Protein AF-A0A7S0WLU3-F1 (afdb_monomer_lite)

Secondary structure (DSSP, 8-state):
-------PPPPP--SSSTT-STTSHHHHTT----S---SS---SSTTHHHHHHHHHHHHHH-TTSSS-SEES--S---S-S-----EETT----SSSTT-STTSHHHHHT----

Radius of gyration: 16.61 Å; chains: 1; bounding box: 41×39×49 Å

Sequence (114 aa):
MSQPTTPSCKKCNCKKSKCLKLYCECFAAGLYCSGCQCHNCLNTLDNAHLVKQMRQQIESRNPAAFTPKIVGNSPMADGLDGETPARHKKGCHCKRSFCLKKYCECFQAGVPCT

Structure (mmCIF, N/CA/C/O backbone):
data_AF-A0A7S0WLU3-F1
#
_entry.id   AF-A0A7S0WLU3-F1
#
loop_
_atom_site.group_PDB
_atom_site.id
_atom_site.type_symbol
_atom_site.label_atom_id
_atom_site.label_alt_id
_atom_site.label_comp_id
_atom_site.label_asym_id
_atom_site.label_entity_id
_atom_site.label_seq_id
_atom_site.pdbx_PDB_ins_code
_atom_site.Cartn_x
_atom_site.Cartn_y
_atom_site.Cartn_z
_atom_site.occupancy
_atom_site.B_iso_or_equiv
_atom_site.auth_seq_id
_atom_site.auth_comp_id
_atom_site.auth_asym_id
_atom_site.auth_atom_id
_atom_site.pdbx_PDB_model_num
ATOM 1 N N . MET A 1 1 ? -19.035 -24.921 -11.384 1.00 36.41 1 MET A N 1
ATOM 2 C CA . MET A 1 1 ? -19.460 -23.875 -10.427 1.00 36.41 1 MET A CA 1
ATOM 3 C C . MET A 1 1 ? -18.238 -23.039 -10.063 1.00 36.41 1 MET A C 1
ATOM 5 O O . MET A 1 1 ? -17.587 -23.310 -9.063 1.00 36.41 1 MET A O 1
ATOM 9 N N . SER A 1 2 ? -17.866 -22.084 -10.914 1.00 44.91 2 SER A N 1
ATOM 10 C CA . SER A 1 2 ? -16.693 -21.230 -10.684 1.00 44.91 2 SER A CA 1
ATOM 11 C C . SER A 1 2 ? -17.157 -20.003 -9.911 1.00 44.91 2 SER A C 1
ATOM 13 O O . SER A 1 2 ? -17.809 -19.127 -10.470 1.00 44.91 2 SER A O 1
ATOM 15 N N . GLN A 1 3 ? -16.923 -20.000 -8.600 1.00 39.00 3 GLN A N 1
ATOM 16 C CA . GLN A 1 3 ? -17.304 -18.882 -7.742 1.00 39.00 3 GLN A CA 1
ATOM 17 C C . GLN A 1 3 ? -16.504 -17.630 -8.146 1.00 39.00 3 GLN A C 1
ATOM 19 O O . GLN A 1 3 ? -15.287 -17.732 -8.324 1.00 39.00 3 GLN A O 1
ATOM 24 N N . PRO A 1 4 ? -17.141 -16.454 -8.277 1.00 45.28 4 PRO A N 1
ATOM 25 C CA . PRO A 1 4 ? -16.428 -15.197 -8.445 1.00 45.28 4 PRO A CA 1
ATOM 26 C C . PRO A 1 4 ? -15.633 -14.916 -7.167 1.00 45.28 4 PRO A C 1
ATOM 28 O O . PRO A 1 4 ? -16.196 -14.661 -6.103 1.00 45.28 4 PRO A O 1
ATOM 31 N N . THR A 1 5 ? -14.308 -14.994 -7.250 1.00 43.88 5 THR A N 1
ATOM 32 C CA . THR A 1 5 ? -13.425 -14.635 -6.142 1.00 43.88 5 THR A CA 1
ATOM 33 C C . THR A 1 5 ? -13.521 -13.129 -5.920 1.00 43.88 5 THR A C 1
ATOM 35 O O . THR A 1 5 ? -12.937 -12.348 -6.671 1.00 43.88 5 THR A O 1
ATOM 38 N N . THR A 1 6 ? -14.262 -12.703 -4.895 1.00 50.03 6 THR A N 1
ATOM 39 C CA . THR A 1 6 ? -14.169 -11.335 -4.370 1.00 50.03 6 THR A CA 1
ATOM 40 C C . THR A 1 6 ? -12.693 -10.989 -4.153 1.00 50.03 6 THR A C 1
ATOM 42 O O . THR A 1 6 ? -11.977 -11.837 -3.610 1.00 50.03 6 THR A O 1
ATOM 45 N N . PRO A 1 7 ? -12.208 -9.796 -4.543 1.00 55.44 7 PRO A N 1
ATOM 46 C CA . PRO A 1 7 ? -10.797 -9.446 -4.423 1.00 55.44 7 PRO A CA 1
ATOM 47 C C . PRO A 1 7 ? -10.369 -9.469 -2.951 1.00 55.44 7 PRO A C 1
ATOM 49 O O . PRO A 1 7 ? -10.625 -8.542 -2.184 1.00 55.44 7 PRO A O 1
ATOM 52 N N . SER A 1 8 ? -9.727 -10.560 -2.536 1.00 60.91 8 SER A N 1
ATOM 53 C CA . SER A 1 8 ? -9.210 -10.733 -1.184 1.00 60.91 8 SER A CA 1
ATOM 54 C C . SER A 1 8 ? -7.763 -10.249 -1.128 1.00 60.91 8 SER A C 1
ATOM 56 O O . SER A 1 8 ? -6.891 -10.801 -1.801 1.00 60.91 8 SER A O 1
ATOM 58 N N . CYS A 1 9 ? -7.480 -9.235 -0.310 1.00 69.69 9 CYS A N 1
ATOM 59 C CA . CYS A 1 9 ? -6.103 -8.837 -0.020 1.00 69.69 9 CYS A CA 1
ATOM 60 C C . CYS A 1 9 ? -5.361 -9.952 0.736 1.00 69.69 9 CYS A C 1
ATOM 62 O O . CYS A 1 9 ? -5.944 -10.619 1.593 1.00 69.69 9 CYS A O 1
ATOM 64 N N . LYS A 1 10 ? -4.046 -10.093 0.503 1.00 78.94 10 LYS A N 1
ATOM 65 C CA . LYS A 1 10 ? -3.158 -10.847 1.404 1.00 78.94 10 LYS A CA 1
ATOM 66 C C . LYS A 1 10 ? -3.346 -10.335 2.837 1.00 78.94 10 LYS A C 1
ATOM 68 O O . LYS A 1 10 ? -3.299 -9.128 3.079 1.00 78.94 10 LYS A O 1
ATOM 73 N N . LYS A 1 11 ? -3.594 -11.240 3.787 1.00 92.50 11 LYS A N 1
ATOM 74 C CA . LYS A 1 11 ? -3.799 -10.883 5.199 1.00 92.50 11 LYS A CA 1
ATOM 75 C C . LYS A 1 11 ? -2.540 -10.211 5.750 1.00 92.50 11 LYS A C 1
ATOM 77 O O . LYS A 1 11 ? -1.458 -10.791 5.701 1.00 92.50 11 LYS A O 1
ATOM 82 N N . CYS A 1 12 ? -2.680 -9.000 6.284 1.00 96.44 12 CYS A N 1
ATOM 83 C CA . CYS A 1 12 ? -1.539 -8.238 6.783 1.00 96.44 12 CYS A CA 1
ATOM 84 C C . CYS A 1 12 ? -1.172 -8.601 8.238 1.00 96.44 12 CYS A C 1
ATOM 86 O O . CYS A 1 12 ? -2.001 -9.092 9.006 1.00 96.44 12 CYS A O 1
ATOM 88 N N . ASN A 1 13 ? 0.076 -8.303 8.619 1.00 97.38 13 ASN A N 1
ATOM 89 C CA . ASN A 1 13 ? 0.656 -8.540 9.954 1.00 97.38 13 ASN A CA 1
ATOM 90 C C . ASN A 1 13 ? 1.221 -7.239 10.566 1.00 97.38 13 ASN A C 1
ATOM 92 O O . ASN A 1 13 ? 2.270 -7.213 11.213 1.00 97.38 13 ASN A O 1
ATOM 96 N N . CYS A 1 14 ? 0.594 -6.100 10.263 1.00 98.12 14 CYS A N 1
ATOM 97 C CA . CYS A 1 14 ? 1.122 -4.784 10.612 1.00 98.12 14 CYS A CA 1
ATOM 98 C C . CYS A 1 14 ? 1.217 -4.560 12.131 1.00 98.12 14 CYS A C 1
ATOM 100 O O . CYS A 1 14 ? 0.248 -4.773 12.850 1.00 98.12 14 CYS A O 1
ATOM 102 N N . LYS A 1 15 ? 2.357 -4.036 12.608 1.00 97.50 15 LYS A N 1
ATOM 103 C CA . LYS A 1 15 ? 2.580 -3.739 14.041 1.00 97.50 15 LYS A CA 1
ATOM 104 C C . LYS A 1 15 ? 2.519 -2.250 14.401 1.00 97.50 15 LYS A C 1
ATOM 106 O O . LYS A 1 15 ? 2.133 -1.899 15.505 1.00 97.50 15 LYS A O 1
ATOM 111 N N . LYS A 1 16 ? 2.931 -1.363 13.483 1.00 97.00 16 LYS A N 1
ATOM 112 C CA . LYS A 1 16 ? 3.135 0.078 13.766 1.00 97.00 16 LYS A CA 1
ATOM 113 C C . LYS A 1 16 ? 2.316 1.025 12.889 1.00 97.00 16 LYS A C 1
ATOM 115 O O . LYS A 1 16 ? 2.207 2.207 13.193 1.00 97.00 16 LYS A O 1
ATOM 120 N N . SER A 1 17 ? 1.771 0.543 11.772 1.00 96.81 17 SER A N 1
ATOM 121 C CA . SER A 1 17 ? 1.048 1.402 10.825 1.00 96.81 17 SER A CA 1
ATOM 122 C C . SER A 1 17 ? -0.386 1.700 11.256 1.00 96.81 17 SER A C 1
ATOM 124 O O . SER A 1 17 ? -1.008 2.560 10.637 1.00 96.81 17 SER A O 1
ATOM 126 N N . LYS A 1 18 ? -0.923 0.958 12.241 1.00 98.12 18 LYS A N 1
ATOM 127 C CA . LYS A 1 18 ? -2.364 0.884 12.549 1.00 98.12 18 LYS A CA 1
ATOM 128 C C . LYS A 1 18 ? -3.223 0.603 11.304 1.00 98.12 18 LYS A C 1
ATOM 130 O O . LYS A 1 18 ? -4.409 0.902 11.275 1.00 98.12 18 LYS A O 1
ATOM 135 N N . CYS A 1 19 ? -2.598 0.058 10.257 1.00 98.38 19 CYS A N 1
ATOM 136 C CA . CYS A 1 19 ? -3.160 -0.143 8.925 1.00 98.38 19 CYS A CA 1
ATOM 137 C C . CYS A 1 19 ? -3.635 1.141 8.212 1.00 98.38 19 CYS A C 1
ATOM 139 O O . CYS A 1 19 ? -4.387 1.050 7.259 1.00 98.38 19 CYS A O 1
ATOM 141 N N . LEU A 1 20 ? -3.149 2.327 8.595 1.00 98.25 20 LEU A N 1
ATOM 142 C CA . LEU A 1 20 ? -3.504 3.619 7.973 1.00 98.25 20 LEU A CA 1
ATOM 143 C C . LEU A 1 20 ? -2.375 4.207 7.103 1.00 98.25 20 LEU A C 1
ATOM 145 O O . LEU A 1 20 ? -2.288 5.414 6.888 1.00 98.25 20 LEU A O 1
ATOM 149 N N . LYS A 1 21 ? -1.436 3.364 6.663 1.00 97.50 21 LYS A N 1
ATOM 150 C CA . LYS A 1 21 ? -0.274 3.744 5.842 1.00 97.50 21 LYS A CA 1
ATOM 151 C C . LYS A 1 21 ? -0.087 2.719 4.729 1.00 97.50 21 LYS A C 1
ATOM 153 O O . LYS A 1 21 ? -0.391 1.546 4.935 1.00 97.50 21 LYS A O 1
ATOM 158 N N . LEU A 1 22 ? 0.529 3.128 3.618 1.00 95.75 22 LEU A N 1
ATOM 159 C CA . LEU A 1 22 ? 0.799 2.267 2.450 1.00 95.75 22 LEU A CA 1
ATOM 160 C C . LEU A 1 22 ? 1.717 1.059 2.731 1.00 95.75 22 LEU A C 1
ATOM 162 O O . LEU A 1 22 ? 1.834 0.179 1.892 1.00 95.75 22 LEU A O 1
ATOM 166 N N . TYR A 1 23 ? 2.338 0.978 3.914 1.00 94.94 23 TYR A N 1
ATOM 167 C CA . TYR A 1 23 ? 3.021 -0.238 4.378 1.00 94.94 23 TYR A CA 1
ATOM 168 C C . TYR A 1 23 ? 2.063 -1.417 4.611 1.00 94.94 23 TYR A C 1
ATOM 170 O O . TYR A 1 23 ? 2.499 -2.561 4.675 1.00 94.94 23 TYR A O 1
ATOM 178 N N . CYS A 1 24 ? 0.775 -1.140 4.831 1.00 97.19 24 CYS A N 1
ATOM 179 C CA . CYS A 1 24 ? -0.255 -2.161 4.942 1.00 97.19 24 CYS A CA 1
ATOM 180 C C . CYS A 1 24 ? -0.785 -2.498 3.548 1.00 97.19 24 CYS A C 1
ATOM 182 O O . CYS A 1 24 ? -1.331 -1.625 2.875 1.00 97.19 24 CYS A O 1
ATOM 184 N N . GLU A 1 25 ? -0.671 -3.767 3.156 1.00 93.38 25 GLU A N 1
ATOM 185 C CA . GLU A 1 25 ? -1.154 -4.262 1.863 1.00 93.38 25 GLU A CA 1
ATOM 186 C C . GLU A 1 25 ? -2.667 -4.046 1.698 1.00 93.38 25 GLU A C 1
ATOM 188 O O . GLU A 1 25 ? -3.093 -3.599 0.639 1.00 93.38 25 GLU A O 1
ATOM 193 N N . CYS A 1 26 ? -3.473 -4.248 2.752 1.00 96.12 26 CYS A N 1
ATOM 194 C CA . CYS A 1 26 ? -4.923 -4.017 2.696 1.00 96.12 26 CYS A CA 1
ATOM 195 C C . CYS A 1 26 ? -5.242 -2.551 2.396 1.00 96.12 26 CYS A C 1
ATOM 197 O O . CYS A 1 26 ? -5.985 -2.239 1.467 1.00 96.12 26 CYS A O 1
ATOM 199 N N . PHE A 1 27 ? -4.615 -1.641 3.142 1.00 97.06 27 PHE A N 1
ATOM 200 C CA . PHE A 1 27 ? -4.827 -0.209 2.977 1.00 97.06 27 PHE A CA 1
ATOM 201 C C . PHE A 1 27 ? -4.367 0.279 1.597 1.00 97.06 27 PHE A C 1
ATOM 203 O O . PHE A 1 27 ? -5.119 0.982 0.917 1.00 97.06 27 PHE A O 1
ATOM 210 N N . ALA A 1 28 ? -3.177 -0.143 1.155 1.00 95.06 28 ALA A N 1
ATOM 211 C CA . ALA A 1 28 ? -2.652 0.170 -0.173 1.00 95.06 28 ALA A CA 1
ATOM 212 C C . ALA A 1 28 ? -3.566 -0.348 -1.297 1.00 95.06 28 ALA A C 1
ATOM 214 O O . ALA A 1 28 ? -3.756 0.353 -2.284 1.00 95.06 28 ALA A O 1
ATOM 215 N N . ALA A 1 29 ? -4.190 -1.516 -1.111 1.00 92.81 29 ALA A N 1
ATOM 216 C CA . ALA A 1 29 ? -5.108 -2.129 -2.070 1.00 92.81 29 ALA A CA 1
ATOM 217 C C . ALA A 1 29 ? -6.518 -1.512 -2.104 1.00 92.81 29 ALA A C 1
ATOM 219 O O . ALA A 1 29 ? -7.366 -1.995 -2.845 1.00 92.81 29 ALA A O 1
ATOM 220 N N . GLY A 1 30 ? -6.816 -0.488 -1.297 1.00 93.81 30 GLY A N 1
ATOM 221 C CA . GLY A 1 30 ? -8.183 0.053 -1.256 1.00 93.81 30 GLY A CA 1
ATOM 222 C C . GLY A 1 30 ? -9.136 -0.681 -0.307 1.00 93.81 30 GLY A C 1
ATOM 223 O O . GLY A 1 30 ? -10.298 -0.305 -0.217 1.00 93.81 30 GLY A O 1
ATOM 224 N N . LEU A 1 31 ? -8.661 -1.695 0.421 1.00 95.44 31 LEU A N 1
ATOM 225 C CA . LEU A 1 31 ? -9.501 -2.630 1.167 1.00 95.44 31 LEU A CA 1
ATOM 226 C C . LEU A 1 31 ? -9.392 -2.422 2.683 1.00 95.44 31 LEU A C 1
ATOM 228 O O . LEU A 1 31 ? -8.334 -2.068 3.213 1.00 95.44 31 LEU A O 1
ATOM 232 N N . TYR A 1 32 ? -10.484 -2.688 3.399 1.00 97.19 32 TYR A N 1
ATOM 233 C CA . TYR A 1 32 ? -10.457 -2.806 4.857 1.00 97.19 32 TYR A CA 1
ATOM 234 C C . TYR A 1 32 ? -9.769 -4.107 5.276 1.00 97.19 32 TYR A C 1
ATOM 236 O O . TYR A 1 32 ? -9.776 -5.104 4.550 1.00 97.19 32 TYR A O 1
ATOM 244 N N . CYS A 1 33 ? -9.162 -4.112 6.460 1.00 97.00 33 CYS A N 1
ATOM 245 C CA . CYS A 1 33 ? -8.614 -5.337 7.018 1.00 97.00 33 CYS A CA 1
ATOM 246 C C . CYS A 1 33 ? -9.758 -6.280 7.410 1.00 97.00 33 CYS A C 1
ATOM 248 O O . CYS A 1 33 ? -10.640 -5.904 8.177 1.00 97.00 33 CYS A O 1
ATOM 250 N N . SER A 1 34 ? -9.702 -7.521 6.929 1.00 94.56 34 SER A N 1
ATOM 251 C CA . SER A 1 34 ? -10.615 -8.599 7.314 1.00 94.56 34 SER A CA 1
ATOM 252 C C . SER A 1 34 ? -9.804 -9.859 7.620 1.00 94.56 34 SER A C 1
ATOM 254 O O . SER A 1 34 ? -8.949 -10.258 6.826 1.00 94.56 34 SER A O 1
ATOM 256 N N . GLY A 1 35 ? -9.986 -10.437 8.813 1.00 93.62 35 GLY A N 1
ATOM 257 C CA . GLY A 1 35 ? -9.251 -11.630 9.265 1.00 93.62 35 GLY A CA 1
ATOM 258 C C . GLY A 1 35 ? -7.718 -11.491 9.272 1.00 93.62 35 GLY A C 1
ATOM 259 O O . GLY A 1 35 ? -7.019 -12.469 9.003 1.00 93.62 35 GLY A O 1
ATOM 260 N N . CYS A 1 36 ? -7.194 -10.283 9.502 1.00 96.56 36 CYS A N 1
ATOM 261 C CA . CYS A 1 36 ? -5.757 -9.983 9.528 1.00 96.56 36 CYS A CA 1
ATOM 262 C C . CYS A 1 36 ? -5.141 -10.191 10.924 1.00 96.56 36 CYS A C 1
ATOM 264 O O . CYS A 1 36 ? 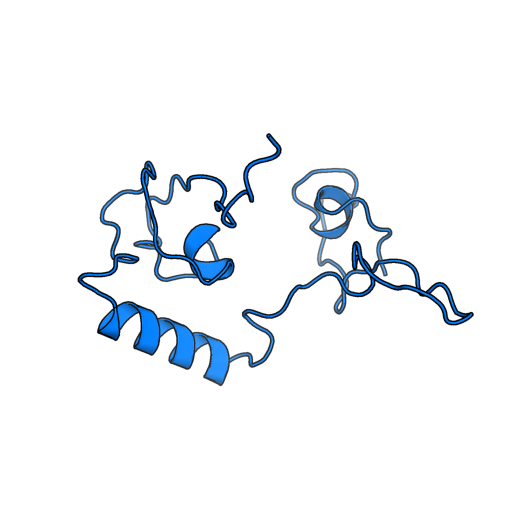-5.843 -10.172 11.927 1.00 96.56 36 CYS A O 1
ATOM 266 N N . GLN A 1 37 ? -3.813 -10.316 10.986 1.00 96.94 37 GLN A N 1
ATOM 267 C CA . GLN A 1 37 ? -3.016 -10.488 12.217 1.00 96.94 37 GLN A CA 1
ATOM 268 C C . GLN A 1 37 ? -2.300 -9.180 12.618 1.00 96.94 37 GLN A C 1
ATOM 270 O O . GLN A 1 37 ? -1.213 -9.171 13.193 1.00 96.94 37 GLN A O 1
ATOM 275 N N . CYS A 1 38 ? -2.864 -8.035 12.240 1.00 97.69 38 CYS A N 1
ATOM 276 C CA . CYS A 1 38 ? -2.331 -6.717 12.574 1.00 97.69 38 CYS A CA 1
ATOM 277 C C . CYS A 1 38 ? -2.723 -6.276 13.992 1.00 97.69 38 CYS A C 1
ATOM 279 O O . CYS A 1 38 ? -3.841 -6.520 14.437 1.00 97.69 38 CYS A O 1
ATOM 281 N N . HIS A 1 39 ? -1.836 -5.544 14.664 1.00 97.88 39 HIS A N 1
ATOM 282 C CA . HIS A 1 39 ? -2.073 -4.993 16.001 1.00 97.88 39 HIS A CA 1
ATOM 283 C C . HIS A 1 39 ? -2.632 -3.568 15.932 1.00 97.88 39 HIS A C 1
ATOM 285 O O . HIS A 1 39 ? -2.161 -2.753 15.131 1.00 97.88 39 HIS A O 1
ATOM 291 N N . ASN A 1 40 ? -3.603 -3.262 16.803 1.00 97.50 40 ASN A N 1
ATOM 292 C CA . ASN A 1 40 ? -4.265 -1.954 16.914 1.00 97.50 40 ASN A CA 1
ATOM 293 C C . ASN A 1 40 ? -4.740 -1.425 15.548 1.00 97.50 40 ASN A C 1
ATOM 295 O O . ASN A 1 40 ? -4.414 -0.305 15.143 1.00 97.50 40 ASN A O 1
ATOM 299 N N . CYS A 1 41 ? -5.440 -2.281 14.800 1.00 98.25 41 CYS A N 1
ATOM 300 C CA . CYS A 1 41 ? -5.914 -1.978 13.456 1.00 98.25 41 CYS A CA 1
ATOM 301 C C . CYS A 1 41 ? -7.016 -0.919 13.486 1.00 98.25 41 CYS A C 1
ATOM 303 O O . CYS A 1 41 ? -8.046 -1.124 14.115 1.00 98.25 41 CYS A O 1
ATOM 305 N N . LEU A 1 42 ? -6.817 0.165 12.737 1.00 98.44 42 LEU A N 1
ATOM 306 C CA . LEU A 1 42 ? -7.828 1.197 12.501 1.00 98.44 42 LEU A CA 1
ATOM 307 C C . LEU A 1 42 ? -8.339 1.186 11.052 1.00 98.44 42 LEU A C 1
ATOM 309 O O . LEU A 1 42 ? -9.161 2.010 10.678 1.00 98.44 42 LEU A O 1
ATOM 313 N N . ASN A 1 43 ? -7.867 0.252 10.219 1.00 98.25 43 ASN A N 1
ATOM 314 C CA . ASN A 1 43 ? -8.390 0.041 8.869 1.00 98.25 43 ASN A CA 1
ATOM 315 C C . ASN A 1 43 ? -9.611 -0.883 8.901 1.00 98.25 43 ASN A C 1
ATOM 317 O O . ASN A 1 43 ? -9.559 -2.011 8.409 1.00 98.25 43 ASN A O 1
ATOM 321 N N . THR A 1 44 ? -10.686 -0.417 9.527 1.00 97.25 44 THR A N 1
ATOM 322 C CA . THR A 1 44 ? -11.946 -1.149 9.706 1.00 97.25 44 THR A CA 1
ATOM 323 C C . THR A 1 44 ? -13.127 -0.302 9.235 1.00 97.25 44 THR A C 1
ATOM 325 O O . THR A 1 44 ? -13.007 0.919 9.132 1.00 97.25 44 THR A O 1
ATOM 328 N N . LEU A 1 45 ? -14.270 -0.942 8.959 1.00 96.31 45 LEU A N 1
ATOM 329 C CA . LEU A 1 45 ? -15.503 -0.246 8.560 1.00 96.31 45 LEU A CA 1
ATOM 330 C C . LEU A 1 45 ? -15.993 0.739 9.632 1.00 96.31 45 LEU A C 1
ATOM 332 O O . LEU A 1 45 ? -16.441 1.828 9.298 1.00 96.31 45 LEU A O 1
ATOM 336 N N . ASP A 1 46 ? -15.836 0.386 10.908 1.00 97.75 46 ASP A N 1
ATOM 337 C CA . ASP A 1 46 ? -16.156 1.248 12.053 1.00 97.75 46 ASP A CA 1
ATOM 338 C C . ASP A 1 46 ? -15.368 2.575 12.031 1.00 97.75 46 ASP A C 1
ATOM 340 O O . ASP A 1 46 ? -15.893 3.644 12.321 1.00 97.75 46 ASP A O 1
ATOM 344 N N . ASN A 1 47 ? -14.122 2.532 11.551 1.00 97.88 47 ASN A N 1
ATOM 345 C CA . ASN A 1 47 ? -13.253 3.702 11.418 1.00 97.88 47 ASN A CA 1
ATOM 346 C C . ASN A 1 47 ? -13.244 4.279 9.988 1.00 97.88 47 ASN A C 1
ATOM 348 O O . ASN A 1 47 ? -12.277 4.939 9.595 1.00 97.88 47 ASN A O 1
ATOM 352 N N . ALA A 1 48 ? -14.298 4.058 9.191 1.00 97.50 48 ALA A N 1
ATOM 353 C CA . ALA A 1 48 ? -14.351 4.450 7.777 1.00 97.50 48 ALA A CA 1
ATOM 354 C C . ALA A 1 48 ? -14.030 5.934 7.536 1.00 97.50 48 ALA A C 1
ATOM 356 O O . ALA A 1 48 ? -13.322 6.265 6.581 1.00 97.50 48 ALA A O 1
ATOM 357 N N . HIS A 1 49 ? -14.496 6.829 8.413 1.00 98.00 49 HIS A N 1
ATOM 358 C CA . HIS A 1 49 ? -14.209 8.261 8.308 1.00 98.00 49 HIS A CA 1
ATOM 359 C C . HIS A 1 49 ? -12.704 8.551 8.417 1.00 98.00 49 HIS A C 1
ATOM 361 O O . HIS A 1 49 ? -12.128 9.213 7.552 1.00 98.00 49 HIS A O 1
ATOM 367 N N . LEU A 1 50 ? -12.044 7.986 9.433 1.00 98.00 50 LEU A N 1
ATOM 368 C CA . LEU A 1 50 ? -10.601 8.120 9.624 1.00 98.00 50 LEU A CA 1
ATOM 369 C C . LEU A 1 50 ? -9.830 7.509 8.446 1.00 98.00 50 LEU A C 1
ATOM 371 O O . LEU A 1 50 ? -8.907 8.129 7.923 1.00 98.00 50 LEU A O 1
ATOM 375 N N . VAL 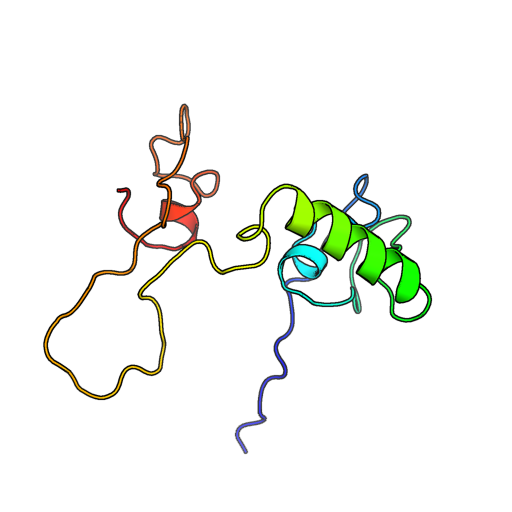A 1 51 ? -10.226 6.321 7.982 1.00 98.38 51 VAL A N 1
ATOM 376 C CA . VAL A 1 51 ? -9.605 5.662 6.822 1.00 98.38 51 VAL A CA 1
ATOM 377 C C . VAL A 1 51 ? -9.697 6.545 5.578 1.00 98.38 51 VAL A C 1
ATOM 379 O O . VAL A 1 51 ? -8.690 6.736 4.891 1.00 98.38 51 VAL A O 1
ATOM 382 N N . LYS A 1 52 ? -10.871 7.126 5.306 1.00 98.12 52 LYS A N 1
ATOM 383 C CA . LYS A 1 52 ? -11.086 8.041 4.180 1.00 98.12 52 LYS A CA 1
ATOM 384 C C . LYS A 1 52 ? -10.207 9.287 4.289 1.00 98.12 52 LYS A C 1
ATOM 386 O O . LYS A 1 52 ? -9.522 9.617 3.323 1.00 98.12 52 LYS A O 1
ATOM 391 N N . GLN A 1 53 ? -10.157 9.922 5.459 1.00 98.31 53 GLN A N 1
ATOM 392 C CA . GLN A 1 53 ? -9.315 11.098 5.698 1.00 98.31 53 GLN A CA 1
ATOM 393 C C . GLN A 1 53 ? -7.828 10.790 5.456 1.00 98.31 53 GLN A C 1
ATOM 395 O O . GLN A 1 53 ? -7.136 11.534 4.761 1.00 98.31 53 GLN A O 1
ATOM 400 N N . MET A 1 54 ? -7.333 9.659 5.968 1.00 98.31 54 MET A N 1
ATOM 401 C CA . MET A 1 54 ? -5.937 9.251 5.775 1.00 98.31 54 MET A CA 1
ATOM 402 C C . MET A 1 54 ? -5.615 8.962 4.304 1.00 98.31 54 MET A C 1
ATOM 404 O O . MET A 1 54 ? -4.524 9.296 3.836 1.00 98.31 54 MET A O 1
ATOM 408 N N . ARG A 1 55 ? -6.556 8.372 3.553 1.00 97.75 55 ARG A N 1
ATOM 409 C CA . ARG A 1 55 ? -6.416 8.172 2.102 1.00 97.75 55 ARG A CA 1
ATOM 410 C C . ARG A 1 55 ? -6.312 9.504 1.367 1.00 97.75 55 ARG A C 1
ATOM 412 O O . ARG A 1 55 ? -5.354 9.694 0.624 1.00 97.75 55 ARG A O 1
ATOM 419 N N . GLN A 1 56 ? -7.230 10.430 1.633 1.00 97.88 56 GLN A N 1
ATOM 420 C CA . GLN A 1 56 ? -7.232 11.763 1.024 1.00 97.88 56 GLN A CA 1
ATOM 421 C C . GLN A 1 56 ? -5.930 12.520 1.309 1.00 97.88 56 GLN A C 1
ATOM 423 O O . GLN A 1 56 ? -5.349 13.115 0.407 1.00 97.88 56 GLN A O 1
ATOM 428 N N . GLN A 1 57 ? -5.410 12.440 2.536 1.00 98.12 57 GLN A N 1
ATOM 429 C CA . GLN A 1 57 ? -4.140 13.075 2.887 1.00 98.12 57 GLN A CA 1
ATOM 430 C C . GLN A 1 57 ? -2.949 12.481 2.113 1.00 98.12 57 GLN A C 1
ATOM 432 O O . GLN A 1 57 ? -2.041 13.207 1.707 1.00 98.12 57 GLN A O 1
ATOM 437 N N . ILE A 1 58 ? -2.922 11.161 1.911 1.00 97.81 58 ILE A N 1
ATOM 438 C CA . ILE A 1 58 ? -1.868 10.496 1.132 1.00 97.81 58 ILE A CA 1
ATOM 439 C C . ILE A 1 58 ? -1.976 10.866 -0.352 1.00 97.81 58 ILE A C 1
ATOM 441 O O . ILE A 1 58 ? -0.958 11.170 -0.973 1.00 97.81 58 ILE A O 1
ATOM 445 N N . GLU A 1 59 ? -3.190 10.879 -0.898 1.00 96.25 59 GLU A N 1
ATOM 446 C CA . GLU A 1 59 ? -3.464 11.223 -2.295 1.00 96.25 59 GLU A CA 1
ATOM 447 C C . GLU A 1 59 ? -3.144 12.690 -2.604 1.00 96.25 59 GLU A C 1
ATOM 449 O O . GLU A 1 59 ? -2.494 12.980 -3.603 1.00 96.25 59 GLU A O 1
ATOM 454 N N . SER A 1 60 ? -3.475 13.610 -1.695 1.00 97.19 60 SER A N 1
ATOM 455 C CA . SER A 1 60 ? -3.116 15.029 -1.812 1.00 97.19 60 SER A CA 1
ATOM 456 C C . SER A 1 60 ? -1.600 15.245 -1.917 1.00 97.19 60 SER A C 1
ATOM 458 O O . SER A 1 60 ? -1.146 16.137 -2.630 1.00 97.19 60 SER A O 1
ATOM 460 N N . ARG A 1 61 ? -0.797 14.405 -1.252 1.00 97.12 61 ARG A N 1
ATOM 461 C CA . ARG A 1 61 ? 0.673 14.459 -1.333 1.00 97.12 61 ARG A CA 1
ATOM 462 C C . ARG A 1 61 ? 1.232 13.754 -2.565 1.00 97.12 61 ARG A C 1
ATOM 464 O O . ARG A 1 61 ? 2.303 14.116 -3.044 1.00 97.12 61 ARG A O 1
ATOM 471 N N . ASN A 1 62 ? 0.566 12.700 -3.023 1.00 94.00 62 ASN A N 1
ATOM 472 C CA . ASN A 1 62 ? 0.938 11.945 -4.210 1.00 94.00 62 ASN A CA 1
ATOM 473 C C . ASN A 1 62 ? -0.332 11.376 -4.863 1.00 94.00 62 ASN A C 1
ATOM 475 O O . ASN A 1 62 ? -0.817 10.334 -4.411 1.00 94.00 62 ASN A O 1
ATOM 479 N N . PRO A 1 63 ? -0.829 11.974 -5.958 1.00 93.94 63 PRO A N 1
ATOM 480 C CA . PRO A 1 63 ? -2.076 11.536 -6.587 1.00 93.94 63 PRO A CA 1
ATOM 481 C C . PRO A 1 63 ? -1.989 10.108 -7.151 1.00 93.94 63 PRO A C 1
ATOM 483 O O . PRO A 1 63 ? -2.994 9.423 -7.287 1.00 93.94 63 PRO A O 1
ATOM 486 N N . ALA A 1 64 ? -0.780 9.605 -7.423 1.00 90.50 64 ALA A N 1
ATOM 487 C CA . ALA A 1 64 ? -0.548 8.235 -7.886 1.00 90.50 64 ALA A CA 1
ATOM 488 C C . ALA A 1 64 ? -0.282 7.237 -6.736 1.00 90.50 64 ALA A C 1
ATOM 490 O O . ALA A 1 64 ? 0.284 6.168 -6.960 1.00 90.50 64 ALA A O 1
ATOM 491 N N . ALA A 1 65 ? -0.606 7.582 -5.484 1.00 92.81 65 ALA A N 1
ATOM 492 C CA . ALA A 1 65 ? -0.301 6.750 -4.316 1.00 92.81 65 ALA A CA 1
ATOM 493 C C . ALA A 1 65 ? -1.075 5.424 -4.262 1.00 92.81 65 ALA A C 1
ATOM 495 O O . ALA A 1 65 ? -0.557 4.450 -3.714 1.00 92.81 65 ALA A O 1
ATOM 496 N N . PHE A 1 66 ? -2.286 5.393 -4.822 1.00 92.50 66 PHE A N 1
ATOM 497 C CA . PHE A 1 66 ? -3.175 4.224 -4.818 1.00 92.50 66 PHE A CA 1
ATOM 498 C C . PHE A 1 66 ? -3.372 3.607 -6.211 1.00 92.50 66 PHE A C 1
ATOM 500 O O . PHE A 1 66 ? -4.094 2.627 -6.356 1.00 92.50 66 PHE A O 1
ATOM 507 N N . THR A 1 67 ? -2.720 4.150 -7.241 1.00 88.75 67 THR A N 1
ATOM 508 C CA . THR A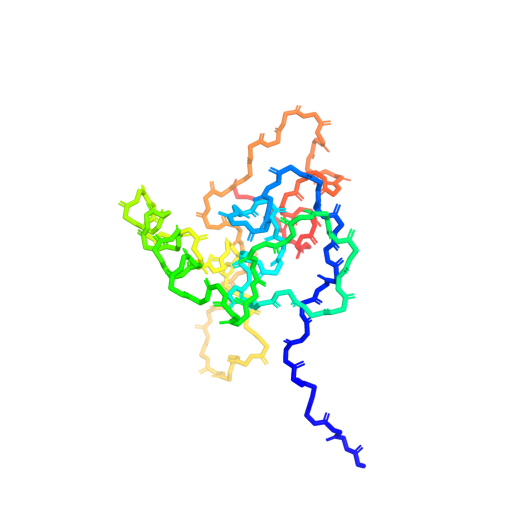 1 67 ? -2.737 3.565 -8.588 1.00 88.75 67 THR A CA 1
ATOM 509 C C . THR A 1 67 ? -1.736 2.408 -8.694 1.00 88.75 67 THR A C 1
ATOM 511 O O . THR A 1 67 ? -0.663 2.499 -8.085 1.00 88.75 67 THR A O 1
ATOM 514 N N . PRO A 1 68 ? -2.008 1.359 -9.497 1.00 88.00 68 PRO A N 1
ATOM 515 C CA . PRO A 1 68 ? -1.048 0.288 -9.750 1.00 88.00 68 PRO A CA 1
ATOM 516 C C . PRO A 1 68 ? 0.302 0.835 -10.228 1.00 88.00 68 PRO A C 1
ATOM 518 O O . PRO A 1 68 ? 0.371 1.677 -11.124 1.00 88.00 68 PRO A O 1
ATOM 521 N N . LYS A 1 69 ? 1.394 0.355 -9.626 1.00 89.06 69 LYS A N 1
ATOM 522 C CA . LYS A 1 69 ? 2.756 0.780 -9.994 1.00 89.06 69 LYS A CA 1
ATOM 523 C C . LYS A 1 69 ? 3.259 0.121 -11.279 1.00 89.06 69 LYS A C 1
ATOM 525 O O . LYS A 1 69 ? 4.164 0.658 -11.915 1.00 89.06 69 LYS A O 1
ATOM 530 N N . ILE A 1 70 ? 2.682 -1.025 -11.644 1.00 87.94 70 ILE A N 1
ATOM 531 C CA . ILE A 1 70 ? 2.977 -1.757 -12.875 1.00 87.94 70 ILE A CA 1
ATOM 532 C C . ILE A 1 70 ? 1.878 -1.451 -13.888 1.00 87.94 70 ILE A C 1
ATOM 534 O O . ILE A 1 70 ? 0.702 -1.676 -13.612 1.00 87.94 70 ILE A O 1
ATOM 538 N N . VAL A 1 71 ? 2.269 -0.925 -15.043 1.00 85.25 71 VAL A N 1
ATOM 539 C CA . VAL A 1 71 ? 1.375 -0.657 -16.179 1.00 85.25 71 VAL A CA 1
ATOM 540 C C . VAL A 1 71 ? 1.579 -1.738 -17.239 1.00 85.25 71 VAL A C 1
ATOM 542 O O . VAL A 1 71 ? 2.695 -2.231 -17.364 1.00 85.25 71 VAL A O 1
ATOM 545 N N . GLY A 1 72 ? 0.528 -2.111 -17.978 1.00 75.62 72 GLY A N 1
ATOM 546 C CA . GLY A 1 72 ? 0.603 -3.101 -19.068 1.00 75.62 72 GLY A CA 1
ATOM 547 C C . GLY A 1 72 ? 0.342 -4.566 -18.678 1.00 75.62 72 GLY A C 1
ATOM 548 O O . GLY A 1 72 ? 0.445 -5.439 -19.524 1.00 75.62 7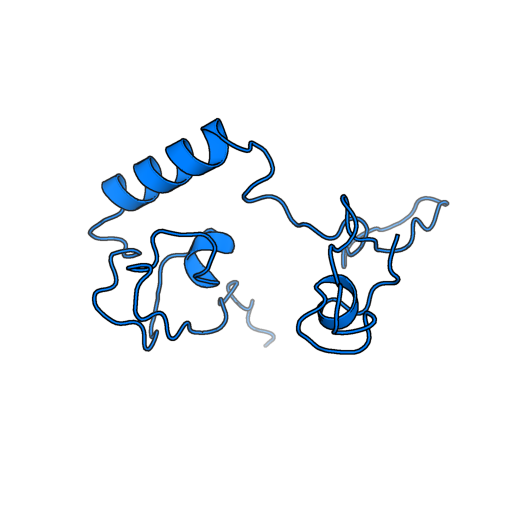2 GLY A O 1
ATOM 549 N N . ASN A 1 73 ? -0.025 -4.861 -17.424 1.00 60.50 73 ASN A N 1
ATOM 550 C CA . ASN A 1 73 ? -0.307 -6.228 -16.948 1.00 60.50 73 ASN A CA 1
ATOM 551 C C . ASN A 1 73 ? -1.817 -6.566 -16.915 1.00 60.50 73 ASN A C 1
ATOM 553 O O . ASN A 1 73 ? -2.283 -7.235 -15.990 1.00 60.50 73 ASN A O 1
ATOM 557 N N . SER A 1 74 ? -2.615 -6.055 -17.857 1.00 54.66 74 SER A N 1
ATOM 558 C CA . SER A 1 74 ? -4.057 -6.341 -17.871 1.00 54.66 74 SER A CA 1
ATOM 559 C C . SER A 1 74 ? -4.318 -7.792 -18.297 1.00 54.66 74 SER A C 1
ATOM 561 O O . SER A 1 74 ? -3.899 -8.169 -19.385 1.00 54.66 74 SER A O 1
ATOM 563 N N . PRO A 1 75 ? -5.081 -8.592 -17.528 1.00 50.16 75 PRO A N 1
ATOM 564 C CA . PRO A 1 75 ? -5.580 -9.893 -17.984 1.00 50.16 75 PRO A CA 1
ATOM 565 C C . PRO A 1 75 ? -6.714 -9.781 -19.030 1.00 50.16 75 PRO A C 1
ATOM 567 O O . PRO A 1 75 ? -7.352 -10.779 -19.342 1.00 50.16 75 PRO A O 1
ATOM 570 N N . MET A 1 76 ? -7.000 -8.578 -19.546 1.00 52.59 76 MET A N 1
ATOM 571 C CA . MET A 1 76 ? -8.077 -8.292 -20.502 1.00 52.59 76 MET A CA 1
ATOM 572 C C . MET A 1 76 ? -7.680 -7.135 -21.434 1.00 52.59 76 MET A C 1
ATOM 574 O O . MET A 1 76 ? -8.131 -6.006 -21.257 1.00 52.59 76 MET A O 1
ATOM 578 N N . ALA A 1 77 ? -6.803 -7.397 -22.398 1.00 46.88 77 ALA A N 1
ATOM 579 C CA . ALA A 1 77 ? -6.631 -6.531 -23.562 1.00 46.88 77 ALA A CA 1
ATOM 580 C C . ALA A 1 77 ? -6.890 -7.385 -24.807 1.00 46.88 77 ALA A C 1
ATOM 582 O O . ALA A 1 77 ? -5.994 -8.038 -25.332 1.00 46.88 77 ALA A O 1
ATOM 583 N N . ASP A 1 78 ? -8.164 -7.438 -25.192 1.00 50.03 78 ASP A N 1
ATOM 584 C CA . ASP A 1 78 ? -8.603 -7.910 -26.499 1.00 50.03 78 ASP A CA 1
ATOM 585 C C . ASP A 1 78 ? -8.214 -6.840 -27.531 1.00 50.03 78 ASP A C 1
ATOM 587 O O . ASP A 1 78 ? -8.625 -5.687 -27.414 1.00 50.03 78 ASP A O 1
ATOM 591 N N . GLY A 1 79 ? -7.341 -7.227 -28.462 1.00 57.78 79 GLY A N 1
ATOM 592 C CA . GLY A 1 79 ? -7.142 -6.602 -29.770 1.00 57.78 79 GLY A CA 1
ATOM 593 C C . GLY A 1 79 ? -6.837 -5.101 -29.831 1.00 57.78 79 GLY A C 1
ATOM 594 O O . GLY A 1 79 ? -7.738 -4.310 -30.081 1.00 57.78 79 GLY A O 1
ATOM 595 N N . LEU A 1 80 ? -5.552 -4.726 -29.792 1.00 47.97 80 LEU A N 1
ATOM 596 C CA . LEU A 1 80 ? -4.960 -3.860 -30.826 1.00 47.97 80 LEU A CA 1
ATOM 597 C C . LEU A 1 80 ? -3.426 -3.936 -30.768 1.00 47.97 80 LEU A C 1
ATOM 599 O O . LEU A 1 80 ? -2.826 -3.787 -29.707 1.00 47.97 80 LEU A O 1
ATOM 603 N N . ASP A 1 81 ? -2.839 -4.198 -31.931 1.00 51.16 81 ASP A N 1
ATOM 604 C CA . ASP A 1 81 ? -1.412 -4.251 -32.255 1.00 51.16 81 ASP A CA 1
ATOM 605 C C . ASP A 1 81 ? -0.578 -3.183 -31.515 1.00 51.16 81 ASP A C 1
ATOM 607 O O . ASP A 1 81 ? -0.803 -1.980 -31.662 1.00 51.16 81 ASP A O 1
ATOM 611 N N . GLY A 1 82 ? 0.354 -3.635 -30.667 1.00 53.94 82 GLY A N 1
ATOM 612 C CA . GLY A 1 82 ? 1.217 -2.772 -29.854 1.00 53.94 82 GLY A CA 1
ATOM 613 C C . GLY A 1 8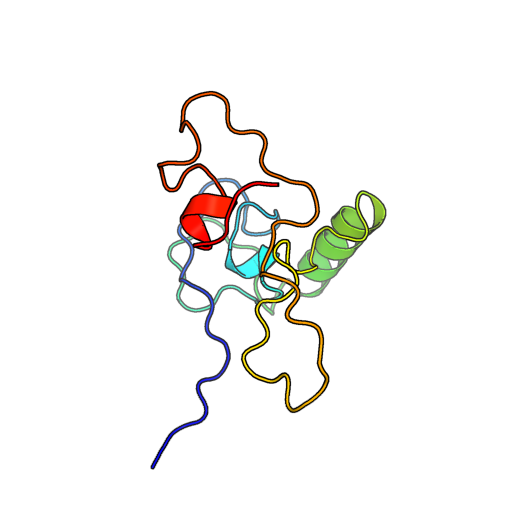2 ? 1.480 -3.308 -28.447 1.00 53.94 82 GLY A C 1
ATOM 614 O O . GLY A 1 82 ? 1.190 -2.624 -27.462 1.00 53.94 82 GLY A O 1
ATOM 615 N N . GLU A 1 83 ? 2.023 -4.526 -28.335 1.00 57.50 83 GLU A N 1
ATOM 616 C CA . GLU A 1 83 ? 2.440 -5.149 -27.071 1.00 57.50 83 GLU A CA 1
ATOM 617 C C . GLU A 1 83 ? 3.389 -4.227 -26.298 1.00 57.50 83 GLU A C 1
ATOM 619 O O . GLU A 1 83 ? 4.598 -4.184 -26.522 1.00 57.50 83 GLU A O 1
ATOM 624 N N . THR A 1 84 ? 2.838 -3.447 -25.370 1.00 65.75 84 THR A N 1
ATOM 625 C CA . THR A 1 84 ? 3.650 -2.662 -24.449 1.00 65.75 84 THR A CA 1
ATOM 626 C C . THR A 1 84 ? 3.978 -3.572 -23.270 1.00 65.75 84 THR A C 1
ATOM 628 O O . THR A 1 84 ? 3.071 -3.906 -22.504 1.00 65.75 84 THR A O 1
ATOM 631 N N . PRO A 1 85 ? 5.242 -4.001 -23.097 1.00 73.56 85 PRO A N 1
ATOM 632 C CA . PRO A 1 85 ? 5.595 -4.927 -22.033 1.00 73.56 85 PRO A CA 1
ATOM 633 C C . PRO A 1 85 ? 5.266 -4.320 -20.668 1.00 73.56 85 PRO A C 1
ATOM 635 O O . PRO A 1 85 ? 5.491 -3.126 -20.425 1.00 73.56 85 PRO A O 1
ATOM 638 N N . ALA A 1 86 ? 4.730 -5.155 -19.773 1.00 85.94 86 ALA A N 1
ATOM 639 C CA . ALA A 1 86 ? 4.417 -4.747 -18.415 1.00 85.94 86 ALA A CA 1
ATOM 640 C C . ALA A 1 86 ? 5.671 -4.164 -17.747 1.00 85.94 86 ALA A C 1
ATOM 642 O O . ALA A 1 86 ? 6.728 -4.794 -17.732 1.00 85.94 86 ALA A O 1
ATOM 643 N N . ARG A 1 87 ? 5.573 -2.943 -17.209 1.00 88.69 87 ARG A N 1
ATOM 644 C CA . ARG A 1 87 ? 6.729 -2.219 -16.656 1.00 88.69 87 ARG A CA 1
ATOM 645 C C . ARG A 1 87 ? 6.378 -1.404 -15.424 1.00 88.69 87 ARG A C 1
ATOM 647 O O . ARG A 1 87 ? 5.254 -0.924 -15.265 1.00 88.69 87 ARG A O 1
ATOM 654 N N . HIS A 1 88 ? 7.368 -1.202 -14.561 1.00 89.62 88 HIS A N 1
ATOM 655 C CA . HIS A 1 88 ? 7.228 -0.345 -13.389 1.00 89.62 88 HIS A CA 1
ATOM 656 C C . HIS A 1 88 ? 7.244 1.137 -13.796 1.00 89.62 88 HIS A C 1
ATOM 658 O O . HIS A 1 88 ? 8.254 1.644 -14.270 1.00 89.62 88 HIS A O 1
ATOM 664 N N . LYS A 1 89 ? 6.148 1.872 -13.559 1.00 87.75 89 LYS A N 1
ATOM 665 C CA . LYS A 1 89 ? 5.931 3.237 -14.085 1.00 87.75 89 LYS A CA 1
ATOM 666 C C . LYS A 1 89 ? 7.057 4.233 -13.769 1.00 87.75 89 LYS A C 1
ATOM 668 O O . LYS A 1 89 ? 7.320 5.119 -14.572 1.00 87.75 89 LYS A O 1
ATOM 673 N N . LYS A 1 90 ? 7.679 4.125 -12.591 1.00 89.50 90 LYS A N 1
ATOM 674 C CA . LYS A 1 90 ? 8.769 5.015 -12.138 1.00 89.50 90 LYS A CA 1
ATOM 675 C C . LYS A 1 90 ? 10.143 4.331 -12.067 1.00 89.50 90 LYS A C 1
ATOM 677 O O . LYS A 1 90 ? 11.093 4.958 -11.618 1.00 89.50 90 LYS A O 1
ATOM 682 N N . GLY A 1 91 ? 10.235 3.047 -12.422 1.00 91.56 91 GLY A N 1
ATOM 683 C CA . GLY A 1 91 ? 11.400 2.221 -12.085 1.00 91.56 91 GLY A CA 1
ATOM 684 C C . GLY A 1 91 ? 11.548 1.948 -10.577 1.00 91.56 91 GLY A C 1
ATOM 685 O O . GLY A 1 91 ? 10.789 2.465 -9.753 1.00 91.56 91 GLY A O 1
ATOM 686 N N . CYS A 1 92 ? 12.499 1.086 -10.213 1.00 94.56 92 CYS A N 1
ATOM 687 C CA . CYS A 1 92 ? 12.779 0.716 -8.822 1.00 94.56 92 CYS A CA 1
ATOM 688 C C . CYS A 1 92 ? 14.065 1.381 -8.306 1.00 94.56 92 CYS A C 1
ATOM 690 O O . CYS A 1 92 ? 15.003 1.605 -9.062 1.00 94.56 92 CYS A O 1
ATOM 692 N N . HIS A 1 93 ? 14.157 1.628 -6.997 1.00 93.44 93 HIS A N 1
ATOM 693 C CA . HIS A 1 93 ? 15.331 2.262 -6.371 1.00 93.44 93 HIS A CA 1
ATOM 694 C C . HIS A 1 93 ? 16.262 1.254 -5.678 1.00 93.44 93 HIS A C 1
ATOM 696 O O . HIS A 1 93 ? 16.772 1.486 -4.577 1.00 93.44 93 HIS A O 1
ATOM 702 N N . CYS A 1 94 ? 16.447 0.086 -6.286 1.00 95.31 94 CYS A N 1
ATOM 703 C CA . CYS A 1 94 ? 17.215 -1.002 -5.693 1.00 95.31 94 CYS A CA 1
ATOM 704 C C . CYS A 1 94 ? 18.706 -0.660 -5.597 1.00 95.31 94 CYS A C 1
ATOM 706 O O . CYS A 1 94 ? 19.338 -0.366 -6.601 1.00 95.31 94 CYS A O 1
ATOM 708 N N . LYS A 1 95 ? 19.287 -0.765 -4.393 1.00 94.44 95 LYS A N 1
ATOM 709 C CA . LYS A 1 95 ? 20.740 -0.591 -4.178 1.00 94.44 95 LYS A CA 1
ATOM 710 C C . LYS A 1 95 ? 21.487 -1.895 -3.882 1.00 94.44 95 LYS A C 1
ATOM 712 O O . LYS A 1 95 ? 22.653 -2.019 -4.214 1.00 94.44 95 LYS A O 1
ATOM 717 N N . ARG A 1 96 ? 20.833 -2.854 -3.211 1.00 94.62 96 ARG A N 1
ATOM 718 C CA . ARG A 1 96 ? 21.471 -4.093 -2.700 1.00 94.62 96 ARG A CA 1
ATOM 719 C C . ARG A 1 96 ? 20.810 -5.388 -3.161 1.00 94.62 96 ARG A C 1
ATOM 721 O O . ARG A 1 96 ? 21.397 -6.457 -3.048 1.00 94.62 96 ARG A O 1
ATOM 728 N N . SER A 1 97 ? 19.566 -5.320 -3.628 1.00 92.94 97 SER A N 1
ATOM 729 C CA . SER A 1 97 ? 18.862 -6.494 -4.152 1.00 92.94 97 SER A CA 1
ATOM 730 C C . SER A 1 97 ? 19.339 -6.881 -5.549 1.00 92.94 97 SER A C 1
ATOM 732 O O . SER A 1 97 ? 18.980 -7.967 -5.993 1.00 92.94 97 SER A O 1
ATOM 734 N N . PHE A 1 98 ? 20.082 -5.996 -6.232 1.00 93.69 98 PHE A N 1
ATOM 735 C CA . PHE A 1 98 ? 20.457 -6.110 -7.648 1.00 93.69 98 PHE A CA 1
ATOM 736 C C . PHE A 1 98 ? 19.268 -6.436 -8.559 1.00 93.69 98 PHE A C 1
ATOM 738 O O . PHE A 1 98 ? 19.437 -7.004 -9.625 1.00 93.69 98 PHE A O 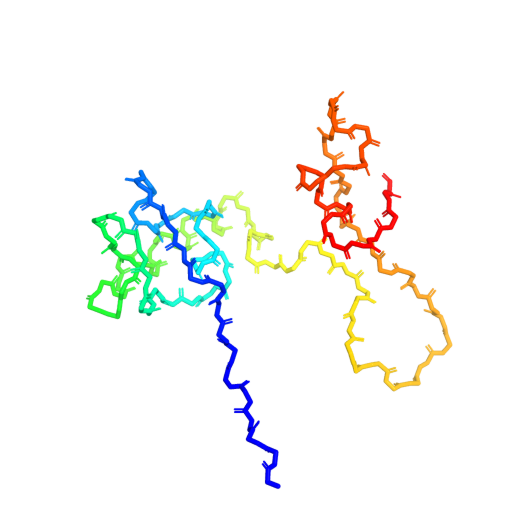1
ATOM 745 N N . CYS A 1 99 ? 18.051 -6.098 -8.119 1.00 95.69 99 CYS A N 1
ATOM 746 C CA . CYS A 1 99 ? 16.807 -6.446 -8.802 1.00 95.69 99 CYS A CA 1
ATOM 747 C C . CYS A 1 99 ? 16.562 -7.962 -8.955 1.00 95.69 99 CYS A C 1
ATOM 749 O O . CYS A 1 99 ? 15.777 -8.366 -9.799 1.00 95.69 99 CYS A O 1
ATOM 751 N N . LEU A 1 100 ? 17.174 -8.793 -8.100 1.00 94.44 100 LEU A N 1
ATOM 752 C CA . LEU A 1 100 ? 17.069 -10.265 -8.117 1.00 94.44 100 LEU A CA 1
ATOM 753 C C . LEU A 1 100 ? 16.404 -10.848 -6.856 1.00 94.44 100 LEU A C 1
ATOM 755 O O . LEU A 1 100 ? 16.449 -12.049 -6.601 1.00 94.44 100 LEU A O 1
ATOM 759 N N . LYS A 1 101 ? 15.845 -9.994 -5.993 1.00 94.62 101 LYS A N 1
ATOM 760 C CA . LYS A 1 101 ? 15.221 -10.386 -4.718 1.00 94.62 101 LYS A CA 1
ATOM 761 C C . LYS A 1 101 ? 13.894 -9.663 -4.545 1.00 94.62 101 LYS A C 1
ATOM 763 O O . LYS A 1 101 ? 13.736 -8.554 -5.044 1.00 94.62 101 LYS A O 1
ATOM 768 N N . LYS A 1 102 ? 12.992 -10.216 -3.726 1.00 91.88 102 LYS A N 1
ATOM 769 C CA . LYS A 1 102 ? 11.647 -9.660 -3.443 1.00 91.88 102 LYS A CA 1
ATOM 770 C C . LYS A 1 102 ? 11.626 -8.259 -2.808 1.00 91.88 102 LYS A C 1
ATOM 772 O O . LYS A 1 102 ? 10.563 -7.673 -2.678 1.00 91.88 102 LYS A O 1
ATOM 777 N N . TYR A 1 103 ? 12.781 -7.714 -2.427 1.00 92.94 103 TYR A N 1
ATOM 778 C CA . TYR A 1 103 ? 12.920 -6.301 -2.059 1.00 92.94 103 TYR A CA 1
ATOM 779 C C . TYR A 1 103 ? 12.815 -5.355 -3.269 1.00 92.94 103 TYR A C 1
ATOM 781 O O . TYR A 1 103 ? 12.593 -4.163 -3.089 1.00 92.94 103 TYR A O 1
ATOM 789 N N . CYS A 1 104 ? 13.022 -5.864 -4.487 1.00 95.38 104 CYS A N 1
ATOM 790 C CA . CYS A 1 104 ? 12.780 -5.149 -5.732 1.00 95.38 104 CYS A CA 1
ATOM 791 C C . CYS A 1 104 ? 11.324 -5.336 -6.161 1.00 95.38 104 CYS A C 1
ATOM 793 O O . CYS A 1 104 ? 10.865 -6.467 -6.319 1.00 95.38 104 CYS A O 1
ATOM 795 N N . GLU A 1 105 ? 10.628 -4.226 -6.397 1.00 92.25 105 GLU A N 1
ATOM 796 C CA . GLU A 1 105 ? 9.235 -4.232 -6.852 1.00 92.25 105 GLU A CA 1
ATOM 797 C C . GLU A 1 105 ? 9.097 -4.837 -8.259 1.00 92.25 105 GLU A C 1
ATOM 799 O O . GLU A 1 105 ? 8.152 -5.581 -8.498 1.00 92.25 105 GLU A O 1
ATOM 804 N N . CYS A 1 106 ? 10.065 -4.610 -9.158 1.00 93.94 106 CYS A N 1
ATOM 805 C CA . CYS A 1 106 ? 10.073 -5.212 -10.497 1.00 93.94 106 CYS A CA 1
ATOM 806 C C . CYS A 1 106 ? 10.213 -6.738 -10.419 1.00 93.94 106 CYS A C 1
ATOM 808 O O . CYS A 1 106 ? 9.393 -7.465 -10.971 1.00 93.94 106 CYS A O 1
ATOM 810 N N . PHE A 1 107 ? 11.188 -7.224 -9.639 1.00 94.69 107 PHE A N 1
ATOM 811 C CA . PHE A 1 107 ? 11.395 -8.659 -9.424 1.00 94.69 107 PHE A CA 1
ATOM 812 C C . PHE A 1 107 ? 10.179 -9.323 -8.775 1.00 94.69 107 PHE A C 1
ATOM 814 O O . PHE A 1 107 ? 9.759 -10.398 -9.187 1.00 94.69 107 PHE A O 1
ATOM 821 N N . GLN A 1 108 ? 9.594 -8.685 -7.756 1.00 92.38 108 GLN A N 1
ATOM 822 C CA . GLN A 1 108 ? 8.403 -9.208 -7.091 1.00 92.38 108 GLN A CA 1
ATOM 823 C C . GLN A 1 108 ? 7.193 -9.272 -8.033 1.00 92.38 108 GLN A C 1
ATOM 825 O O . GLN A 1 108 ? 6.374 -10.178 -7.886 1.00 92.38 108 GLN A O 1
ATOM 830 N N . ALA A 1 109 ? 7.087 -8.332 -8.972 1.00 90.25 109 ALA A N 1
ATOM 831 C CA . ALA A 1 109 ? 6.031 -8.290 -9.975 1.00 90.25 109 ALA A CA 1
ATOM 832 C C . ALA A 1 109 ? 6.327 -9.128 -11.233 1.00 90.25 109 ALA A C 1
ATOM 834 O O . ALA A 1 109 ? 5.455 -9.231 -12.087 1.00 90.25 109 ALA A O 1
ATOM 835 N N . GLY A 1 110 ? 7.519 -9.722 -11.359 1.00 91.69 110 GLY A N 1
ATOM 836 C CA . GLY A 1 110 ? 7.904 -10.506 -12.537 1.00 91.69 110 GLY A CA 1
ATOM 837 C C . GLY A 1 110 ? 8.085 -9.676 -13.812 1.00 91.69 110 GLY A C 1
ATOM 838 O O . GLY A 1 110 ? 7.977 -10.221 -14.904 1.00 91.69 110 GLY A O 1
ATOM 839 N N . VAL A 1 111 ? 8.350 -8.372 -13.685 1.00 92.31 111 VAL A N 1
ATOM 840 C CA . VAL A 1 111 ? 8.545 -7.462 -14.824 1.00 92.31 111 VAL A CA 1
ATOM 841 C C . VAL A 1 111 ? 10.002 -7.010 -14.936 1.00 92.31 111 VAL A C 1
ATOM 843 O O . VAL A 1 111 ? 10.679 -6.887 -13.906 1.00 92.31 111 VAL A O 1
ATOM 846 N N . PRO A 1 112 ? 10.502 -6.722 -16.152 1.00 91.50 112 PRO A N 1
ATOM 847 C CA . PRO A 1 112 ? 11.832 -6.154 -16.322 1.00 91.50 112 PRO A CA 1
ATOM 848 C C . PRO A 1 112 ? 11.939 -4.778 -15.651 1.00 91.50 112 PRO A C 1
ATOM 850 O O . PRO A 1 112 ? 10.972 -4.012 -15.562 1.00 91.50 112 PRO A O 1
ATOM 853 N N . CYS A 1 113 ? 13.139 -4.451 -15.171 1.00 92.69 113 CYS A N 1
ATOM 854 C CA . CYS A 1 113 ? 13.444 -3.091 -14.738 1.00 92.69 113 CYS A CA 1
ATOM 855 C C . CYS A 1 113 ? 13.421 -2.126 -15.928 1.00 92.69 113 CYS A C 1
ATOM 857 O O . CYS A 1 113 ? 13.636 -2.525 -17.069 1.00 92.69 113 CYS A O 1
ATOM 859 N N . THR A 1 114 ? 13.138 -0.861 -15.626 1.00 84.88 114 THR A N 1
ATOM 860 C CA . THR A 1 114 ? 13.094 0.257 -16.578 1.00 84.88 114 THR A CA 1
ATOM 861 C C . THR A 1 114 ? 14.242 1.208 -16.309 1.00 84.88 114 THR A C 1
ATOM 863 O O . THR A 1 114 ? 14.655 1.273 -15.124 1.00 84.88 114 THR A O 1
#

Organism: NCBI:txid1411642

pLDDT: mean 86.32, std 17.15, range [36.41, 98.44]

InterPro domains:
  IPR005172 CRC domain [PF03638] (10-44)
  IPR005172 CRC domain [PF03638] (89-114)
  IPR005172 CRC domain [PS51634] (8-114)
  IPR033467 Tesmin/TSO1-like CXC domain [SM01114] (7-47)
  IPR033467 Tesmin/TSO1-like CXC domain [SM01114] (87-113)
  IPR044522 CRC domain-containing protein TSO1-like [PTHR46159] (8-114)

Foldseek 3Di:
DDDPPDDDFDADQAEPCLLLDCVTRQLLQVHAHDPHNYPNHCSHPVNVVVSVVSVVVQCVVPVCSNPDQWPQPDPDDDDDPDRDFTAGNVFWPDDPCPLCDCVGPCVVVVHDTD